Protein AF-A0ABD5Z0T7-F1 (afdb_monomer)

pLDDT: mean 91.17, std 9.86, range [58.12, 98.5]

Secondary structure (DSSP, 8-state):
-HHHHHHHHHHHHHHHHHHHHHHHHHHHHHH-HHHHHHHHHHHHHHHHHHHHHHHHHHHHHHHHHH--

Nearest PDB structures (foldseek):
  1wu0-assembly1_A  TM=3.934E-01  e=4.374E+00  Bacillus sp. PS3

Foldseek 3Di:
DLVVVLVVLVVVLVVQLVVLVVVLVVVLVVVDDPVSVVSVVVSVVSNVVSVVVSVVVSVVSVVVVVVD

Organism: NCBI:txid3032283

Radius of gyration: 15.82 Å; Cα contacts (8 Å, |Δi|>4): 30; chains: 1; bounding box: 37×10×47 Å

Structure (mmCIF, N/CA/C/O backbone):
data_AF-A0ABD5Z0T7-F1
#
_entry.id   AF-A0ABD5Z0T7-F1
#
loop_
_atom_site.group_PDB
_atom_site.id
_atom_site.type_symbol
_atom_site.label_atom_id
_atom_site.label_alt_id
_atom_site.label_comp_id
_atom_site.label_asym_id
_atom_site.label_entity_id
_atom_site.label_seq_id
_atom_site.pdbx_PDB_ins_code
_atom_site.Cartn_x
_atom_site.Cartn_y
_atom_site.Cartn_z
_atom_site.occupancy
_atom_site.B_iso_or_equiv
_atom_site.auth_seq_id
_atom_site.auth_comp_id
_atom_site.auth_asym_id
_atom_site.auth_atom_id
_atom_site.pdbx_PDB_model_num
ATOM 1 N N . MET A 1 1 ? -19.902 -5.885 14.245 1.00 58.38 1 MET A N 1
ATOM 2 C CA . MET A 1 1 ? -19.453 -4.706 13.468 1.00 58.38 1 MET A CA 1
ATOM 3 C C . MET A 1 1 ? -17.925 -4.550 13.465 1.00 58.38 1 MET A C 1
ATOM 5 O O . MET A 1 1 ? -17.378 -4.228 12.424 1.00 58.38 1 MET A O 1
ATOM 9 N N . ALA A 1 2 ? -17.209 -4.869 14.550 1.00 59.25 2 ALA A N 1
ATOM 10 C CA . ALA A 1 2 ? -15.735 -4.905 14.581 1.00 59.25 2 ALA A CA 1
ATOM 11 C C . ALA A 1 2 ? -15.105 -5.744 13.449 1.00 59.25 2 ALA A C 1
ATOM 13 O O . ALA A 1 2 ? -14.360 -5.243 12.609 1.00 59.25 2 ALA A O 1
ATOM 14 N N . ASN A 1 3 ? -15.493 -7.021 13.332 1.00 62.94 3 ASN A N 1
ATOM 15 C CA . ASN A 1 3 ? -14.920 -7.908 12.315 1.00 62.94 3 ASN A CA 1
ATOM 16 C C . ASN A 1 3 ? -15.154 -7.423 10.872 1.00 62.94 3 ASN A C 1
ATOM 18 O O . ASN A 1 3 ? -14.304 -7.645 10.017 1.00 62.94 3 ASN A O 1
ATOM 22 N N . SER A 1 4 ? -16.266 -6.724 10.602 1.00 69.38 4 SER A N 1
ATOM 23 C CA . SER A 1 4 ? -16.524 -6.145 9.278 1.00 69.38 4 SER A CA 1
ATOM 24 C C . SER A 1 4 ? -15.626 -4.946 8.986 1.00 69.38 4 SER A C 1
ATOM 26 O O . SER A 1 4 ? -15.184 -4.809 7.852 1.00 69.38 4 SER A O 1
ATOM 28 N N . LEU A 1 5 ? -15.293 -4.120 9.986 1.00 76.12 5 LEU A N 1
ATOM 29 C CA . LEU A 1 5 ? -14.324 -3.031 9.810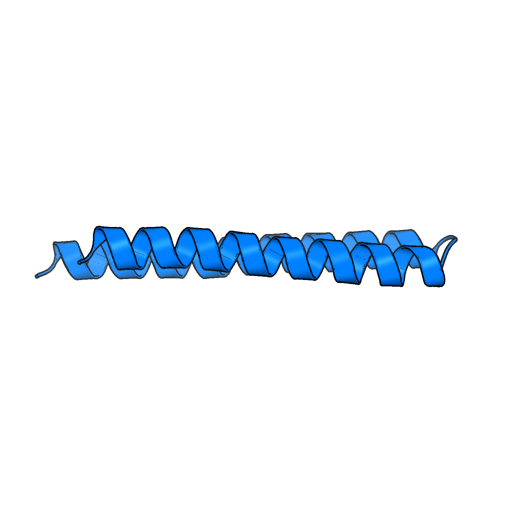 1.00 76.12 5 LEU A CA 1
ATOM 30 C C . LEU A 1 5 ? -12.925 -3.583 9.512 1.00 76.12 5 LEU A C 1
ATOM 32 O O . LEU A 1 5 ? -12.217 -3.069 8.653 1.00 76.12 5 LEU A O 1
ATOM 36 N N . LEU A 1 6 ? -12.545 -4.678 10.164 1.00 76.50 6 LEU A N 1
ATOM 37 C CA . LEU A 1 6 ? -11.213 -5.267 10.020 1.00 76.50 6 LEU A CA 1
ATOM 38 C C . LEU A 1 6 ? -11.084 -6.053 8.711 1.00 76.50 6 LEU A C 1
ATOM 40 O O . LEU A 1 6 ? -10.099 -5.886 7.996 1.00 76.50 6 LEU A O 1
ATOM 44 N N . ALA A 1 7 ? -12.118 -6.811 8.336 1.00 78.06 7 ALA A N 1
ATOM 45 C CA . ALA A 1 7 ? -12.228 -7.405 7.006 1.00 78.06 7 ALA A CA 1
ATOM 46 C C . ALA A 1 7 ? -12.222 -6.330 5.907 1.00 78.06 7 ALA A C 1
ATOM 48 O O . ALA A 1 7 ? -11.530 -6.488 4.904 1.00 78.06 7 ALA A O 1
ATOM 49 N N . SER A 1 8 ? -12.911 -5.201 6.119 1.00 88.38 8 SER A N 1
ATOM 50 C CA . SER A 1 8 ? -12.886 -4.068 5.190 1.00 88.38 8 SER A CA 1
ATOM 51 C C . SER A 1 8 ? -11.473 -3.531 4.990 1.00 88.38 8 SER A C 1
ATOM 53 O O . SER A 1 8 ? -11.107 -3.235 3.859 1.00 88.38 8 SER A O 1
ATOM 55 N N . ARG A 1 9 ? -10.654 -3.423 6.044 1.00 88.50 9 ARG A N 1
ATOM 56 C CA . ARG A 1 9 ? -9.274 -2.934 5.893 1.00 88.50 9 ARG A CA 1
ATOM 57 C C . ARG A 1 9 ? -8.391 -3.898 5.121 1.00 88.50 9 ARG A C 1
ATOM 59 O O . ARG A 1 9 ? -7.659 -3.448 4.254 1.00 88.50 9 ARG A O 1
ATOM 66 N N . VAL A 1 10 ? -8.506 -5.201 5.369 1.00 91.88 10 VAL A N 1
ATOM 67 C CA . VAL A 1 10 ? -7.767 -6.210 4.591 1.00 91.88 10 VAL A CA 1
ATOM 68 C C . VAL A 1 10 ? -8.126 -6.123 3.103 1.00 91.88 10 VAL A C 1
ATOM 70 O O . VAL A 1 10 ? -7.236 -6.160 2.255 1.00 91.88 10 VAL A O 1
ATOM 73 N N . VAL A 1 11 ? -9.411 -5.943 2.778 1.00 94.19 11 VAL A N 1
ATOM 74 C CA . VAL A 1 11 ? -9.870 -5.750 1.391 1.00 94.19 11 VAL A CA 1
ATOM 75 C C . VAL A 1 11 ? -9.323 -4.452 0.792 1.00 94.19 11 VAL A C 1
ATOM 77 O O . VAL A 1 11 ? -8.878 -4.457 -0.354 1.00 94.19 11 VAL A O 1
ATOM 80 N N . VAL A 1 12 ? -9.301 -3.357 1.560 1.00 94.56 12 VAL A N 1
ATOM 81 C CA . VAL A 1 12 ? -8.703 -2.083 1.127 1.00 94.56 12 VAL A CA 1
ATOM 82 C C . VAL A 1 12 ? -7.214 -2.253 0.836 1.00 94.56 12 VAL A C 1
ATOM 84 O O . VAL A 1 12 ? -6.774 -1.889 -0.248 1.00 94.56 12 VAL A O 1
ATOM 87 N N . THR A 1 13 ? -6.452 -2.885 1.733 1.00 96.88 13 THR A N 1
ATOM 88 C CA . THR A 1 13 ? -5.019 -3.139 1.521 1.00 96.88 13 THR A CA 1
ATOM 89 C C . THR A 1 13 ? -4.778 -3.970 0.268 1.00 96.88 13 THR A C 1
ATOM 91 O O . THR A 1 13 ? -3.910 -3.646 -0.538 1.00 96.88 13 THR A O 1
ATOM 94 N N . TRP A 1 14 ? -5.562 -5.030 0.062 1.00 96.69 14 TRP A N 1
ATOM 95 C CA . TRP A 1 14 ? -5.477 -5.832 -1.156 1.00 96.69 14 TRP A CA 1
ATOM 96 C C . TRP A 1 14 ? -5.734 -4.991 -2.417 1.00 96.69 14 TRP A C 1
ATOM 98 O O . TRP A 1 14 ? -4.995 -5.113 -3.398 1.00 96.69 14 TRP A O 1
ATOM 108 N N . ALA A 1 15 ? -6.744 -4.117 -2.389 1.00 97.62 15 ALA A N 1
ATOM 109 C CA . ALA A 1 15 ? -7.070 -3.244 -3.512 1.00 97.62 15 ALA A CA 1
ATOM 110 C C . ALA A 1 15 ? -5.946 -2.232 -3.797 1.00 97.62 15 ALA A C 1
ATOM 112 O O . ALA A 1 15 ? -5.563 -2.057 -4.953 1.00 97.62 15 ALA A O 1
ATOM 113 N N . GLU A 1 16 ? -5.372 -1.619 -2.758 1.00 97.50 16 GLU A N 1
ATOM 114 C CA . GLU A 1 16 ? -4.241 -0.689 -2.870 1.00 97.50 16 GLU A CA 1
ATOM 115 C C . GLU A 1 16 ? -3.014 -1.366 -3.494 1.00 97.50 16 GLU A C 1
ATOM 117 O O . GLU A 1 16 ? -2.439 -0.848 -4.453 1.00 97.50 16 GLU A O 1
ATOM 122 N N . LEU A 1 17 ? -2.649 -2.557 -3.010 1.00 98.06 17 LEU A N 1
ATOM 123 C CA . LEU A 1 17 ? -1.527 -3.330 -3.549 1.00 98.06 17 LEU A CA 1
ATOM 124 C C . LEU A 1 17 ? -1.764 -3.752 -5.001 1.00 98.06 17 LEU A C 1
ATOM 126 O O . LEU A 1 17 ? -0.854 -3.678 -5.825 1.00 98.06 17 LEU A O 1
ATOM 130 N N . THR A 1 18 ? -2.992 -4.154 -5.333 1.00 98.06 18 THR A N 1
ATOM 131 C CA . THR A 1 18 ? -3.367 -4.522 -6.703 1.00 98.06 18 THR A CA 1
ATOM 132 C C . THR A 1 18 ? -3.238 -3.323 -7.639 1.00 98.06 18 THR A C 1
ATOM 134 O O . THR A 1 18 ? -2.636 -3.436 -8.707 1.00 98.06 18 THR A O 1
ATOM 137 N N . ALA A 1 19 ? -3.736 -2.155 -7.228 1.00 98.06 19 ALA A N 1
ATOM 138 C CA . ALA A 1 19 ? -3.621 -0.927 -8.004 1.00 98.06 19 ALA A CA 1
ATOM 139 C C . ALA A 1 19 ? -2.153 -0.525 -8.214 1.00 98.06 19 ALA A C 1
ATOM 141 O O . ALA A 1 19 ? -1.747 -0.260 -9.345 1.00 98.06 19 ALA A O 1
ATOM 142 N N . VAL A 1 20 ? -1.337 -0.545 -7.155 1.00 98.12 20 VAL A N 1
ATOM 143 C CA . VAL A 1 20 ? 0.101 -0.240 -7.237 1.00 98.12 20 VAL A CA 1
ATOM 144 C C . VAL A 1 20 ? 0.836 -1.227 -8.142 1.00 98.12 20 VAL A C 1
ATOM 146 O O . VAL A 1 20 ? 1.639 -0.803 -8.971 1.00 98.12 20 VAL A O 1
ATOM 149 N N . GLY A 1 21 ? 0.534 -2.522 -8.044 1.00 96.50 21 GLY A N 1
ATOM 150 C CA . GLY A 1 21 ? 1.113 -3.548 -8.909 1.00 96.50 21 GLY A CA 1
ATOM 151 C C . GLY A 1 21 ? 0.758 -3.350 -10.385 1.00 96.50 21 GLY A C 1
ATOM 152 O O . GLY A 1 21 ? 1.642 -3.411 -11.238 1.00 96.50 21 GLY A O 1
ATOM 153 N N . ILE A 1 22 ? -0.510 -3.052 -10.695 1.00 97.75 22 ILE A N 1
ATOM 154 C CA . ILE A 1 22 ? -0.974 -2.795 -12.068 1.00 97.75 22 ILE A CA 1
ATOM 155 C C . ILE A 1 22 ? -0.311 -1.540 -12.641 1.00 97.75 22 ILE A C 1
ATOM 157 O O . ILE A 1 22 ? 0.271 -1.594 -13.725 1.00 97.75 22 ILE A O 1
ATOM 161 N N . VAL A 1 23 ? -0.363 -0.421 -11.911 1.00 97.50 23 VAL A N 1
ATOM 162 C CA . VAL A 1 23 ? 0.244 0.849 -12.342 1.00 97.50 23 VAL A CA 1
ATOM 163 C C . VAL A 1 23 ? 1.750 0.677 -12.517 1.00 97.50 23 VAL A C 1
ATOM 165 O O . VAL A 1 23 ? 2.305 1.073 -13.539 1.00 97.50 23 VAL A O 1
ATOM 168 N N . GLY A 1 24 ? 2.404 0.024 -11.559 1.00 95.06 24 GLY A N 1
ATOM 169 C CA . GLY A 1 24 ? 3.825 -0.287 -11.600 1.00 95.06 24 GLY A CA 1
ATOM 170 C C . GLY A 1 24 ? 4.223 -1.142 -12.798 1.00 95.06 24 GLY A C 1
ATOM 171 O O . GLY A 1 24 ? 5.199 -0.831 -13.478 1.00 95.06 24 GLY A O 1
ATOM 172 N N . GLY A 1 25 ? 3.450 -2.189 -13.092 1.00 93.81 25 GLY A N 1
ATOM 173 C CA . GLY A 1 25 ? 3.663 -3.052 -14.252 1.00 93.81 25 GLY A CA 1
ATOM 174 C C . GLY A 1 25 ? 3.503 -2.300 -15.572 1.00 93.81 25 GLY A C 1
ATOM 175 O O . GLY A 1 25 ? 4.360 -2.413 -16.449 1.00 93.81 25 GLY A O 1
ATOM 176 N N . PHE A 1 26 ? 2.458 -1.476 -15.688 1.00 96.88 26 PHE A N 1
ATOM 177 C CA . PHE A 1 26 ? 2.228 -0.645 -16.869 1.00 96.88 26 PHE A CA 1
ATOM 178 C C . PHE A 1 26 ? 3.376 0.352 -17.089 1.00 96.88 26 PHE A C 1
ATOM 180 O O . PHE A 1 26 ? 3.977 0.374 -18.162 1.00 96.88 26 PHE A O 1
ATOM 187 N N . VAL A 1 27 ? 3.753 1.111 -16.054 1.00 95.44 27 VAL A N 1
ATOM 188 C CA . VAL A 1 27 ? 4.861 2.081 -16.115 1.00 95.44 27 VAL A CA 1
ATOM 189 C C . VAL A 1 27 ? 6.191 1.392 -16.425 1.00 95.44 27 VAL A C 1
ATOM 191 O O . VAL A 1 27 ? 6.931 1.847 -17.295 1.00 95.44 27 VAL A O 1
ATOM 194 N N . GLY A 1 28 ? 6.489 0.271 -15.764 1.00 92.69 28 GLY A N 1
ATOM 195 C CA . GLY A 1 28 ? 7.730 -0.474 -15.976 1.00 92.69 28 GLY A CA 1
ATOM 196 C C . GLY A 1 28 ? 7.854 -0.999 -17.407 1.00 92.69 28 GLY A C 1
ATOM 197 O O . GLY A 1 28 ? 8.933 -0.922 -17.994 1.00 92.69 28 GLY A O 1
ATOM 198 N N . SER A 1 29 ? 6.742 -1.460 -17.993 1.00 91.31 29 SER A N 1
ATOM 199 C CA . SER A 1 29 ? 6.702 -1.921 -19.386 1.00 91.31 29 SER A CA 1
ATOM 200 C C . SER A 1 29 ? 6.947 -0.800 -20.401 1.00 91.31 29 SER A C 1
ATOM 202 O O . SER A 1 29 ? 7.551 -1.046 -21.441 1.00 91.31 29 SER A O 1
ATOM 204 N N . ALA A 1 30 ? 6.533 0.432 -20.084 1.00 94.19 30 ALA A N 1
ATOM 205 C CA . ALA A 1 30 ? 6.725 1.591 -20.950 1.00 94.19 30 ALA A CA 1
ATOM 206 C C . ALA A 1 30 ? 8.164 2.134 -20.914 1.00 94.19 30 ALA A C 1
ATOM 208 O O . ALA A 1 30 ? 8.658 2.621 -21.928 1.00 94.19 30 ALA A O 1
ATOM 209 N N . LEU A 1 31 ? 8.834 2.067 -19.757 1.00 93.38 31 LEU A N 1
ATOM 210 C CA . LEU A 1 31 ? 10.187 2.609 -19.582 1.00 93.38 31 LEU A CA 1
ATOM 211 C C . LEU A 1 31 ? 11.285 1.661 -20.089 1.00 93.38 31 LEU A C 1
ATOM 213 O O . LEU A 1 31 ? 12.259 2.124 -20.681 1.00 93.38 31 LEU A O 1
ATOM 217 N N . GLY A 1 32 ? 11.135 0.350 -19.864 1.00 89.00 32 GLY A N 1
ATOM 218 C CA . GLY A 1 32 ? 12.101 -0.673 -20.276 1.00 89.00 32 GLY A CA 1
ATOM 219 C C . GLY A 1 32 ? 13.513 -0.524 -19.678 1.00 89.00 32 GLY A C 1
ATOM 220 O O . GLY A 1 32 ? 13.818 0.385 -18.898 1.00 89.00 32 GLY A O 1
ATOM 221 N N . GLY A 1 33 ? 14.399 -1.457 -20.042 1.00 90.38 33 GLY A N 1
ATOM 222 C CA . GLY A 1 33 ? 15.836 -1.383 -19.752 1.00 90.38 33 GLY A CA 1
ATOM 223 C C . GLY A 1 33 ? 16.180 -1.175 -18.263 1.00 90.38 33 GLY A C 1
ATOM 224 O O . GLY A 1 33 ? 15.508 -1.716 -17.385 1.00 90.38 33 GLY A O 1
ATOM 225 N N . PRO A 1 34 ? 17.229 -0.394 -17.941 1.00 91.50 34 PRO A N 1
ATOM 226 C CA . PRO A 1 34 ? 17.619 -0.119 -16.554 1.00 91.50 34 PRO A CA 1
ATOM 227 C C . PRO A 1 34 ? 16.539 0.592 -15.724 1.00 91.50 34 PRO A C 1
ATOM 229 O O . PRO A 1 34 ? 16.449 0.379 -14.516 1.00 91.50 34 PRO A O 1
ATOM 232 N N . LEU A 1 35 ? 15.702 1.421 -16.357 1.00 93.88 35 LEU A N 1
ATOM 233 C CA . LEU A 1 35 ? 14.651 2.170 -15.664 1.00 93.88 35 LEU A CA 1
ATOM 234 C C . LEU A 1 35 ? 13.532 1.253 -15.156 1.00 93.88 35 LEU A C 1
ATOM 236 O O . LEU A 1 35 ? 12.998 1.499 -14.077 1.00 93.88 35 LEU A O 1
ATOM 240 N N . GLN A 1 36 ? 13.244 0.157 -15.864 1.00 94.81 36 GLN A N 1
ATOM 241 C CA . GLN A 1 36 ? 12.273 -0.849 -15.429 1.00 94.81 36 GLN A CA 1
ATOM 242 C C . GLN A 1 36 ? 12.627 -1.448 -14.055 1.00 94.81 36 GLN A C 1
ATOM 244 O O . GLN A 1 36 ? 11.743 -1.641 -13.220 1.00 94.81 36 GLN A O 1
ATOM 249 N N . TYR A 1 37 ? 13.915 -1.681 -13.772 1.00 94.31 37 TYR A N 1
ATOM 250 C CA . TYR A 1 37 ? 14.358 -2.172 -12.461 1.00 94.31 37 TYR A CA 1
ATOM 251 C C . TYR A 1 37 ? 14.091 -1.165 -11.338 1.00 94.31 37 TYR A C 1
ATOM 253 O O . TYR A 1 37 ? 13.631 -1.550 -10.263 1.00 94.31 37 TYR A O 1
ATOM 261 N N . LEU A 1 38 ? 14.331 0.126 -11.590 1.00 96.00 38 LEU A N 1
ATOM 262 C CA . LEU A 1 38 ? 14.020 1.184 -10.625 1.00 96.00 38 LEU A CA 1
ATOM 263 C C . LEU A 1 38 ? 12.514 1.276 -10.375 1.00 96.00 38 LEU A C 1
ATOM 265 O O . LEU A 1 38 ? 12.098 1.430 -9.229 1.00 96.00 38 LEU A O 1
ATOM 269 N N . THR A 1 39 ? 11.691 1.115 -11.416 1.00 96.12 39 THR A N 1
ATOM 270 C CA . THR A 1 39 ? 10.235 1.049 -11.258 1.00 96.12 39 THR A CA 1
ATOM 271 C C . THR A 1 39 ? 9.829 -0.105 -10.347 1.00 96.12 39 THR A C 1
ATOM 273 O O . THR A 1 39 ? 9.071 0.115 -9.406 1.00 96.12 39 THR A O 1
ATOM 276 N N . TYR A 1 40 ? 10.368 -1.312 -10.551 1.00 94.12 40 TYR A N 1
ATOM 277 C CA . TYR A 1 40 ? 10.069 -2.448 -9.673 1.00 94.12 40 TYR A CA 1
ATOM 278 C C . TYR A 1 40 ? 10.513 -2.216 -8.228 1.00 94.12 40 TYR A C 1
ATOM 280 O O . TYR A 1 40 ? 9.778 -2.578 -7.308 1.00 94.12 40 TYR A O 1
ATOM 288 N N . LEU A 1 41 ? 11.668 -1.581 -8.011 1.00 96.50 41 LEU A N 1
ATOM 289 C CA . LEU A 1 41 ? 12.124 -1.224 -6.669 1.00 96.50 41 LEU A CA 1
ATOM 290 C C . LEU A 1 41 ? 11.144 -0.259 -5.989 1.00 96.50 41 LEU A C 1
ATOM 292 O O . LEU A 1 41 ? 10.714 -0.515 -4.867 1.00 96.50 41 LEU A O 1
ATOM 296 N N . VAL A 1 42 ? 10.744 0.814 -6.677 1.00 97.81 42 VAL A N 1
ATOM 297 C CA . VAL A 1 42 ? 9.786 1.799 -6.149 1.00 97.81 42 VAL A CA 1
ATOM 298 C C . VAL A 1 42 ? 8.443 1.142 -5.834 1.00 97.81 42 VAL A C 1
ATOM 300 O O . VAL A 1 42 ? 7.917 1.320 -4.740 1.00 97.81 42 VAL A O 1
ATOM 303 N N . VAL A 1 43 ? 7.911 0.334 -6.750 1.00 97.88 43 VAL A N 1
ATOM 304 C CA . VAL A 1 43 ? 6.645 -0.398 -6.569 1.00 97.88 43 VAL A CA 1
ATOM 305 C C . VAL A 1 43 ? 6.722 -1.348 -5.375 1.00 97.88 43 V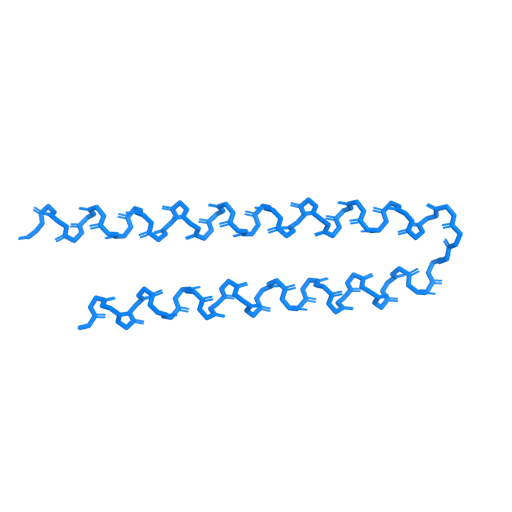AL A C 1
ATOM 307 O O . VAL A 1 43 ? 5.773 -1.435 -4.596 1.00 97.88 43 VAL A O 1
ATOM 310 N N . SER A 1 44 ? 7.860 -2.020 -5.189 1.00 97.81 44 SER A N 1
ATOM 311 C CA . SER A 1 44 ? 8.086 -2.910 -4.047 1.00 97.81 44 SER A CA 1
ATOM 312 C C . SER A 1 44 ? 8.092 -2.137 -2.729 1.00 97.81 44 SER A C 1
ATOM 314 O O . SER A 1 44 ? 7.407 -2.528 -1.787 1.00 97.81 44 SER A O 1
ATOM 316 N N . LEU A 1 45 ? 8.800 -1.006 -2.667 1.00 98.50 45 LEU A N 1
ATOM 317 C CA . LEU A 1 45 ? 8.834 -0.150 -1.478 1.00 98.50 45 LEU A CA 1
ATOM 318 C C . LEU A 1 45 ? 7.455 0.431 -1.151 1.00 98.50 45 LEU A C 1
ATOM 320 O O . LEU A 1 45 ? 7.052 0.421 0.010 1.00 98.50 45 LEU A O 1
ATOM 324 N N . LEU A 1 46 ? 6.709 0.879 -2.164 1.00 98.38 46 LEU A N 1
ATOM 325 C CA . LEU A 1 46 ? 5.331 1.343 -1.997 1.00 98.38 46 LEU A CA 1
ATOM 326 C C . LEU A 1 46 ? 4.432 0.229 -1.459 1.00 98.38 46 LEU A C 1
ATOM 328 O O . LEU A 1 46 ? 3.670 0.458 -0.524 1.00 98.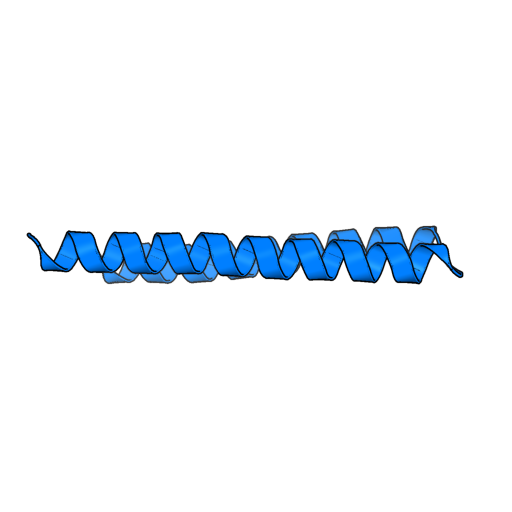38 46 LEU A O 1
ATOM 332 N N . SER A 1 47 ? 4.561 -0.983 -1.999 1.00 97.88 47 SER A N 1
ATOM 333 C CA . SER A 1 47 ? 3.786 -2.143 -1.553 1.00 97.88 47 SER A CA 1
ATOM 334 C C . SER A 1 47 ? 4.066 -2.478 -0.087 1.00 97.88 47 SER A C 1
ATOM 336 O O . SER A 1 47 ? 3.139 -2.663 0.699 1.00 97.88 47 SER A O 1
ATOM 338 N N . VAL A 1 48 ? 5.340 -2.492 0.315 1.00 98.31 48 VAL A N 1
ATOM 339 C CA . VAL A 1 48 ? 5.728 -2.701 1.717 1.00 98.31 48 VAL A CA 1
ATOM 340 C C . VAL A 1 48 ? 5.188 -1.579 2.605 1.00 98.31 48 VAL A C 1
ATOM 342 O O . VAL A 1 48 ? 4.619 -1.863 3.654 1.00 98.31 48 VAL A O 1
ATOM 345 N N . GLY A 1 49 ? 5.302 -0.318 2.182 1.00 98.12 49 GLY A N 1
ATOM 346 C CA . GLY A 1 49 ? 4.776 0.825 2.931 1.00 98.12 49 GLY A CA 1
ATOM 347 C C . GLY A 1 49 ? 3.264 0.743 3.160 1.00 98.12 49 GLY A C 1
ATOM 348 O O . GLY A 1 49 ? 2.806 0.898 4.290 1.00 98.12 49 GLY A O 1
ATOM 349 N N . ILE A 1 50 ? 2.500 0.426 2.111 1.00 98.06 50 ILE A N 1
ATOM 350 C CA . ILE A 1 50 ? 1.043 0.222 2.172 1.00 98.06 50 ILE A CA 1
ATOM 351 C C . ILE A 1 50 ? 0.688 -0.903 3.143 1.00 98.06 50 ILE A C 1
ATOM 353 O O . ILE A 1 50 ? -0.221 -0.753 3.965 1.00 98.06 50 ILE A O 1
ATOM 357 N N . LEU A 1 51 ? 1.406 -2.026 3.065 1.00 97.19 51 LEU A N 1
ATOM 358 C CA . LEU A 1 51 ? 1.171 -3.168 3.937 1.00 97.19 51 LEU A CA 1
ATOM 359 C C . LEU A 1 51 ? 1.422 -2.797 5.402 1.00 97.19 51 LEU A C 1
ATOM 361 O O . LEU A 1 51 ? 0.559 -3.030 6.245 1.00 97.19 51 LEU A O 1
ATOM 365 N N . LEU A 1 52 ? 2.572 -2.189 5.702 1.00 97.88 52 LEU A N 1
ATOM 366 C CA . LEU A 1 52 ? 2.939 -1.808 7.066 1.00 97.88 52 LEU A CA 1
ATOM 367 C C . LEU A 1 52 ? 1.960 -0.789 7.653 1.00 97.88 52 LEU A C 1
ATOM 369 O O . LEU A 1 52 ? 1.516 -0.964 8.784 1.00 97.88 52 LEU A O 1
ATOM 373 N N . TYR A 1 53 ? 1.571 0.223 6.874 1.00 96.56 53 TYR A N 1
ATOM 374 C CA . TYR A 1 53 ? 0.597 1.224 7.304 1.00 96.56 53 TYR A CA 1
ATOM 375 C C . TYR A 1 53 ? -0.751 0.592 7.667 1.00 96.56 53 TYR A C 1
ATOM 377 O O . TYR A 1 53 ? -1.307 0.853 8.735 1.00 96.56 53 TYR A O 1
ATOM 385 N N . ASN A 1 54 ? -1.285 -0.263 6.795 1.00 95.94 54 ASN A N 1
ATOM 386 C CA . ASN A 1 54 ? -2.582 -0.870 7.051 1.00 95.94 54 ASN A CA 1
ATOM 387 C C . ASN A 1 54 ? -2.541 -1.887 8.189 1.00 95.94 54 ASN A C 1
ATOM 389 O O . ASN A 1 54 ? -3.507 -1.965 8.944 1.00 95.94 54 ASN A O 1
ATOM 393 N N . VAL A 1 55 ? -1.446 -2.638 8.340 1.00 95.44 55 VAL A N 1
ATOM 394 C CA 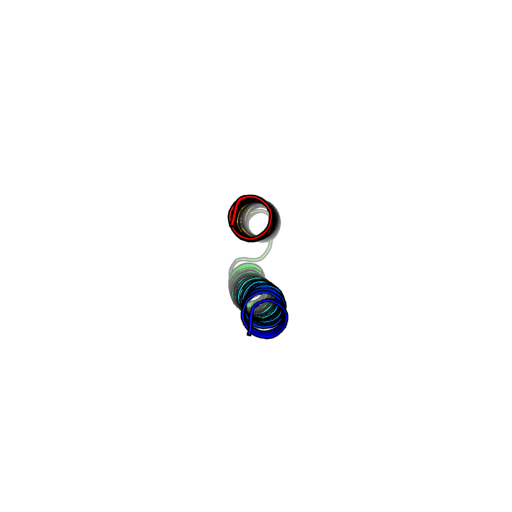. VAL A 1 55 ? -1.261 -3.565 9.465 1.00 95.44 55 VAL A CA 1
ATOM 395 C C . VAL A 1 55 ? -1.192 -2.805 10.785 1.00 95.44 55 VAL A C 1
ATOM 397 O O . VAL A 1 55 ? -1.929 -3.154 11.704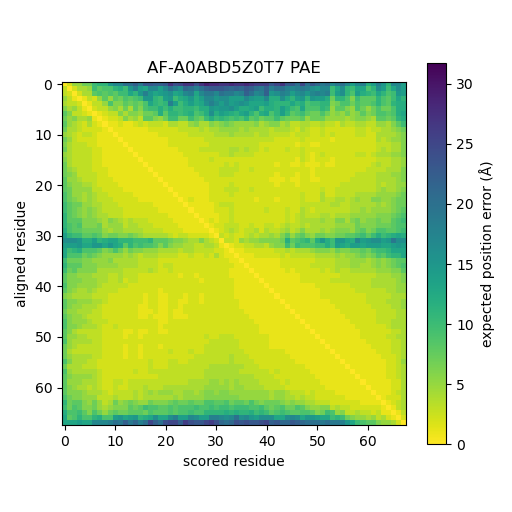 1.00 95.44 55 VAL A O 1
ATOM 400 N N . ASP A 1 56 ? -0.379 -1.752 10.878 1.00 96.12 56 ASP A N 1
ATOM 401 C CA . ASP A 1 56 ? -0.292 -0.910 12.077 1.00 96.12 56 ASP A CA 1
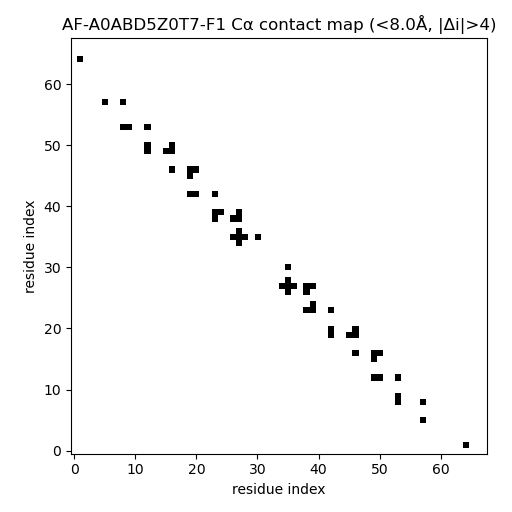ATOM 402 C C . ASP A 1 56 ? -1.666 -0.359 12.466 1.00 96.12 56 ASP A C 1
ATOM 404 O O . ASP A 1 56 ? -2.136 -0.483 13.601 1.00 96.12 56 ASP A O 1
ATOM 408 N N . ALA A 1 57 ? -2.376 0.165 11.475 1.00 92.88 57 ALA A N 1
ATOM 409 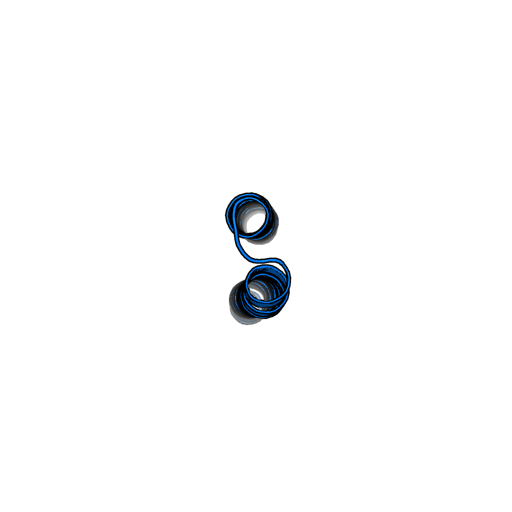C CA . ALA A 1 57 ? -3.672 0.751 11.706 1.00 92.88 57 ALA A CA 1
ATOM 410 C C . ALA A 1 57 ? -4.739 -0.324 12.035 1.00 92.88 57 ALA A C 1
ATOM 412 O O . ALA A 1 57 ? -5.672 -0.049 12.795 1.00 92.88 57 ALA A O 1
ATOM 413 N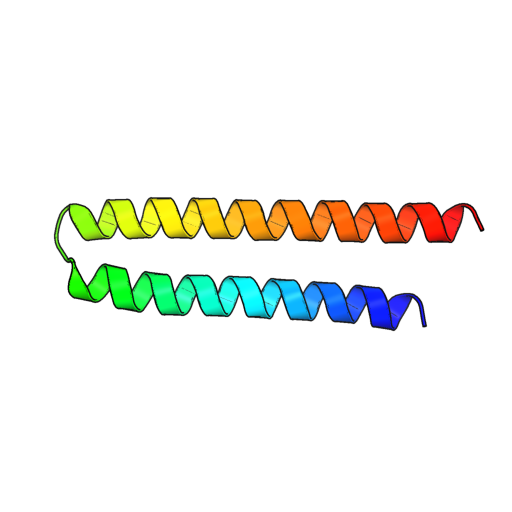 N . LEU A 1 58 ? -4.624 -1.546 11.496 1.00 93.12 58 LEU A N 1
ATOM 414 C CA . LEU A 1 58 ? -5.464 -2.697 11.851 1.00 93.12 58 LEU A CA 1
ATOM 415 C C . LEU A 1 58 ? -5.236 -3.112 13.309 1.00 93.12 58 LEU A C 1
ATOM 417 O O . LEU A 1 58 ? -6.200 -3.293 14.049 1.00 93.12 58 LEU A O 1
ATOM 421 N N . VAL A 1 59 ? -3.975 -3.232 13.726 1.00 93.06 59 VAL A N 1
ATOM 422 C CA . VAL A 1 59 ? -3.588 -3.579 15.100 1.00 93.06 59 VAL A CA 1
ATOM 423 C C . VAL A 1 59 ? -4.061 -2.503 16.072 1.00 93.06 59 VAL A C 1
ATOM 425 O O . VAL A 1 59 ? -4.708 -2.821 17.064 1.00 93.06 59 VAL A O 1
ATOM 428 N N . THR A 1 60 ? -3.843 -1.228 15.753 1.00 92.50 60 THR A N 1
ATOM 429 C CA . THR A 1 60 ? -4.305 -0.101 16.576 1.00 92.50 60 THR A CA 1
ATOM 430 C C . THR A 1 60 ? -5.823 -0.123 16.773 1.00 92.50 60 THR A C 1
ATOM 432 O O . THR A 1 60 ? -6.306 0.120 17.879 1.00 92.50 60 THR A O 1
ATOM 435 N N . ALA A 1 61 ? -6.592 -0.453 15.729 1.00 89.81 61 ALA A N 1
ATOM 436 C CA . ALA A 1 61 ? -8.041 -0.603 15.846 1.00 89.81 61 ALA A CA 1
ATOM 437 C C . ALA A 1 61 ? -8.427 -1.765 16.781 1.00 89.81 61 ALA A C 1
ATOM 439 O O . ALA A 1 61 ? -9.292 -1.592 17.634 1.00 89.81 61 ALA A O 1
ATOM 440 N N . ARG A 1 62 ? -7.749 -2.917 16.671 1.00 88.38 62 ARG A N 1
ATOM 441 C CA . ARG A 1 62 ? -7.972 -4.086 17.546 1.00 88.38 62 ARG A CA 1
ATOM 442 C C . ARG A 1 62 ? -7.669 -3.792 19.016 1.00 88.38 62 ARG A C 1
ATOM 444 O O . ARG A 1 62 ? -8.414 -4.228 19.888 1.00 88.38 62 ARG A O 1
ATOM 451 N N . LEU A 1 63 ? -6.580 -3.074 19.292 1.00 92.00 63 LEU A N 1
ATOM 452 C CA . LEU A 1 63 ? -6.185 -2.737 20.661 1.00 92.00 63 LEU A CA 1
ATOM 453 C C . LEU A 1 63 ? -7.222 -1.828 21.327 1.00 92.00 63 LEU A C 1
ATOM 455 O O . LEU A 1 63 ? -7.669 -2.135 22.426 1.00 92.00 63 LEU A O 1
ATOM 459 N N . ARG A 1 64 ? -7.693 -0.791 20.623 1.00 88.19 64 ARG A N 1
ATOM 460 C CA . ARG A 1 64 ? -8.747 0.104 21.132 1.00 88.19 64 ARG A CA 1
ATOM 461 C C . ARG A 1 64 ? -10.059 -0.617 21.429 1.00 88.19 64 ARG A C 1
ATOM 463 O O . ARG A 1 64 ? -10.722 -0.271 22.393 1.00 88.19 64 ARG A O 1
ATOM 470 N N . GLU A 1 65 ? -10.429 -1.613 20.623 1.00 84.88 65 GLU A N 1
ATOM 471 C CA . GLU A 1 65 ? -11.612 -2.447 20.893 1.00 84.88 65 GLU A CA 1
ATOM 472 C C . GLU A 1 65 ? -11.455 -3.314 22.149 1.00 84.88 65 GLU A C 1
ATOM 474 O O . GLU A 1 65 ? -12.451 -3.688 22.750 1.00 84.88 65 GLU A O 1
ATOM 479 N N . THR A 1 66 ? -10.226 -3.664 22.539 1.00 84.81 66 THR A N 1
ATOM 480 C CA . THR A 1 66 ? -9.978 -4.495 23.730 1.00 84.81 66 THR A CA 1
ATOM 481 C C . THR A 1 66 ? -10.039 -3.672 25.024 1.00 84.81 66 THR A C 1
ATOM 483 O O . THR A 1 66 ? -10.253 -4.226 26.099 1.00 84.81 66 THR A O 1
ATOM 486 N N . GLU A 1 67 ? -9.846 -2.354 24.931 1.00 79.81 67 GLU A N 1
ATOM 487 C CA . GLU A 1 67 ? -9.878 -1.416 26.062 1.00 79.81 67 GLU A CA 1
ATOM 488 C C . GLU A 1 67 ? -11.295 -0.946 26.441 1.00 79.81 67 GLU A C 1
ATOM 490 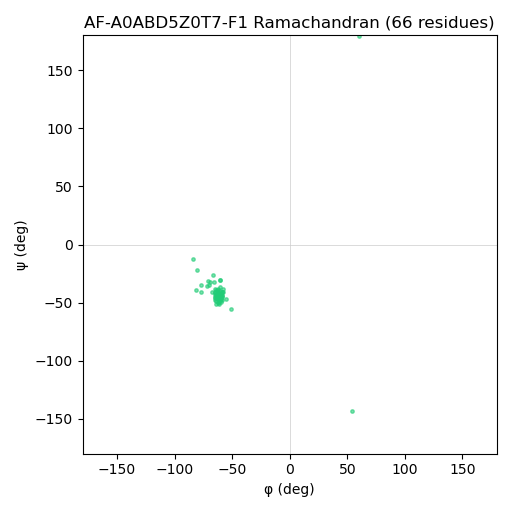O O . GLU A 1 67 ? -11.468 -0.347 27.503 1.00 79.81 67 GLU A O 1
ATOM 495 N N . THR A 1 68 ? -12.297 -1.205 25.592 1.00 58.12 68 THR A N 1
ATOM 496 C CA . THR A 1 68 ? -13.712 -0.825 25.781 1.00 58.12 68 THR A CA 1
ATOM 497 C C . THR A 1 68 ? -14.586 -2.018 26.129 1.00 58.12 68 THR A C 1
ATOM 499 O O . THR A 1 68 ? -15.427 -1.880 27.043 1.00 58.12 68 THR A O 1
#

Sequence (68 aa):
MANSLLASRVVVTWAELTAVGIVGGFVGSALGGPLQYLTYLVVSLLSVGILLYNVDALVTARLRETET

Mean predicted aligned error: 4.59 Å

Solvent-accessible surface area (backbone atoms only — not comparable to full-atom values): 3696 Å² total; per-residue (Å²): 111,68,69,58,56,54,53,49,48,55,53,49,49,53,49,53,44,51,50,46,50,53,54,35,51,54,54,23,67,72,64,32,76,78,56,22,55,53,36,52,51,52,41,48,52,50,43,52,49,51,49,52,54,51,50,53,53,50,50,52,52,54,54,58,62,73,77,108